Protein AF-A0A1H5QYA0-F1 (afdb_monomer_lite)

Foldseek 3Di:
DDDDDDWDDWDDPVQQKTWTWDWAQAPNDTDIDTWIWGDPDPFKIKTFDWHHDHRDIDGHQQWMWIWGHDDPDDIATQPAIHRHRVLRSVLRVVQVPDPVDDSPDPNVVSVVSRVVSVVVVVVVVVVPPD

Structure (mmCIF, N/CA/C/O backbone):
data_AF-A0A1H5QYA0-F1
#
_entry.id   AF-A0A1H5QYA0-F1
#
loop_
_atom_site.group_PDB
_atom_site.id
_atom_site.type_symbol
_atom_site.label_atom_id
_atom_site.label_alt_id
_atom_site.label_comp_id
_atom_site.label_asym_id
_atom_site.label_entity_id
_atom_site.label_seq_id
_atom_site.pdbx_PDB_ins_code
_atom_site.Cartn_x
_atom_site.Cartn_y
_atom_site.Cartn_z
_atom_site.occupancy
_atom_site.B_iso_or_equiv
_atom_site.auth_seq_id
_atom_site.auth_comp_id
_atom_site.auth_asym_id
_atom_site.auth_atom_id
_atom_site.pdbx_PDB_model_num
ATOM 1 N N . MET A 1 1 ? -1.222 5.465 30.567 1.00 30.17 1 MET A N 1
ATOM 2 C CA . MET A 1 1 ? -0.469 4.209 30.385 1.00 30.17 1 MET A CA 1
ATOM 3 C C . MET A 1 1 ? -0.779 3.729 28.976 1.00 30.17 1 MET A C 1
ATOM 5 O O . MET A 1 1 ? -1.908 3.338 28.723 1.00 30.17 1 MET A O 1
ATOM 9 N N . THR A 1 2 ? 0.144 3.922 28.035 1.00 28.78 2 THR A N 1
ATOM 10 C CA . THR A 1 2 ? -0.088 3.673 26.603 1.00 28.78 2 THR A CA 1
ATOM 11 C C . THR A 1 2 ? 0.400 2.266 26.284 1.00 28.78 2 THR A C 1
ATOM 13 O O . THR A 1 2 ? 1.603 2.050 26.178 1.00 28.78 2 THR A O 1
ATOM 16 N N . GLY A 1 3 ? -0.516 1.303 26.216 1.00 23.81 3 GLY A N 1
ATOM 17 C CA . GLY A 1 3 ? -0.218 -0.036 25.711 1.00 23.81 3 GLY A CA 1
ATOM 18 C C . GLY A 1 3 ? -0.339 -0.033 24.192 1.00 23.81 3 GLY A C 1
ATOM 19 O O . GLY A 1 3 ? -1.358 0.408 23.669 1.00 23.81 3 GLY A O 1
ATOM 20 N N . TYR A 1 4 ? 0.696 -0.476 23.489 1.00 30.17 4 TYR A N 1
ATOM 21 C CA . TYR A 1 4 ? 0.655 -0.731 22.050 1.00 30.17 4 TYR A CA 1
ATOM 22 C C . TYR A 1 4 ? 0.475 -2.231 21.824 1.00 30.17 4 TYR A C 1
ATOM 24 O O . TYR A 1 4 ? 1.136 -3.049 22.467 1.00 30.17 4 TYR A O 1
ATOM 32 N N . LEU A 1 5 ? -0.433 -2.588 20.917 1.00 27.66 5 LEU A N 1
ATOM 33 C CA . LEU A 1 5 ? -0.605 -3.958 20.457 1.00 27.66 5 LEU A CA 1
ATOM 34 C C . LEU A 1 5 ? 0.452 -4.240 19.383 1.00 27.66 5 LEU A C 1
ATOM 36 O O . LEU A 1 5 ? 0.480 -3.597 18.334 1.00 27.66 5 LEU A O 1
ATOM 40 N N . LYS A 1 6 ? 1.329 -5.204 19.658 1.00 32.25 6 LYS A N 1
ATOM 41 C CA . LYS A 1 6 ? 2.259 -5.769 18.682 1.00 32.25 6 LYS A CA 1
ATOM 42 C C . LYS A 1 6 ? 1.475 -6.622 17.673 1.00 32.25 6 LYS A C 1
ATOM 44 O O . LYS A 1 6 ? 0.599 -7.397 18.052 1.00 32.25 6 LYS A O 1
ATOM 49 N N . LEU A 1 7 ? 1.773 -6.443 16.390 1.00 37.09 7 LEU A N 1
ATOM 50 C CA . LEU A 1 7 ? 1.240 -7.229 15.276 1.00 37.09 7 LEU A CA 1
ATOM 51 C C . LEU A 1 7 ? 1.807 -8.657 15.324 1.00 37.09 7 LEU A C 1
ATOM 53 O O . LEU A 1 7 ? 2.978 -8.823 15.013 1.00 37.09 7 LEU A O 1
ATOM 57 N N . ASP A 1 8 ? 1.002 -9.667 15.675 1.00 42.56 8 ASP A N 1
ATOM 58 C CA . ASP A 1 8 ? 1.464 -11.072 15.721 1.00 42.56 8 ASP A CA 1
ATOM 59 C C . ASP A 1 8 ? 0.643 -12.052 14.846 1.00 42.56 8 ASP A C 1
ATOM 61 O O . ASP A 1 8 ? 0.931 -13.246 14.848 1.00 42.56 8 ASP A O 1
ATOM 65 N N . SER A 1 9 ? -0.363 -11.620 14.065 1.00 43.06 9 SER A N 1
ATOM 66 C CA . SER A 1 9 ? -1.074 -12.562 13.173 1.00 43.06 9 SER A CA 1
ATOM 67 C C . SER A 1 9 ? -1.676 -11.941 11.911 1.00 43.06 9 SER A C 1
ATOM 69 O O . SER A 1 9 ? -2.323 -10.896 11.948 1.00 43.06 9 SER A O 1
ATOM 71 N N . TYR A 1 10 ? -1.479 -12.638 10.793 1.00 54.28 10 TYR A N 1
ATOM 72 C CA . TYR A 1 10 ? -2.249 -12.526 9.559 1.00 54.28 10 TYR A CA 1
ATOM 73 C C . TYR A 1 10 ? -2.810 -13.923 9.251 1.00 54.28 10 TYR A C 1
ATOM 75 O O . TYR A 1 10 ? -2.119 -14.925 9.431 1.00 54.28 10 TYR A O 1
ATOM 83 N N . VAL A 1 11 ? -4.078 -14.011 8.842 1.00 50.47 11 VAL A N 1
ATOM 84 C CA . VAL A 1 11 ? -4.704 -15.283 8.443 1.00 50.47 11 VAL A CA 1
ATOM 85 C C . VAL A 1 11 ? -4.599 -15.394 6.931 1.00 50.47 11 VAL A C 1
ATOM 87 O O . VAL A 1 11 ? -5.297 -14.671 6.232 1.00 50.47 11 VAL A O 1
ATOM 90 N N . LEU A 1 12 ? -3.729 -16.273 6.434 1.00 51.72 12 LEU A N 1
ATOM 91 C CA . LEU A 1 12 ? -3.712 -16.650 5.021 1.00 51.72 12 LEU A CA 1
ATOM 92 C C . LEU A 1 12 ? -4.783 -17.714 4.791 1.00 51.72 12 LEU A C 1
ATOM 94 O O . LEU A 1 12 ? -4.708 -18.803 5.356 1.00 51.72 12 LEU A O 1
ATOM 98 N N . ASP A 1 13 ? -5.759 -17.429 3.934 1.00 55.09 13 ASP A N 1
ATOM 99 C CA . ASP A 1 13 ? -6.779 -18.407 3.531 1.00 55.09 13 ASP A CA 1
ATOM 100 C C . ASP A 1 13 ? -6.280 -19.407 2.461 1.00 55.09 13 ASP A C 1
ATOM 102 O O . ASP A 1 13 ? -7.053 -20.205 1.929 1.00 55.09 13 ASP A O 1
ATOM 106 N N . GLY A 1 14 ? -4.986 -19.356 2.118 1.00 53.41 14 GLY A N 1
ATOM 107 C CA . GLY A 1 14 ? -4.377 -20.137 1.038 1.00 53.41 14 GLY A CA 1
ATOM 108 C C . GLY A 1 14 ? -4.708 -19.629 -0.372 1.00 53.41 14 GLY A C 1
ATOM 109 O O . GLY A 1 14 ? -4.270 -20.236 -1.347 1.00 53.41 14 GLY A O 1
ATOM 110 N N . ARG A 1 15 ? -5.454 -18.521 -0.502 1.00 57.56 15 ARG A N 1
ATOM 111 C CA . ARG A 1 15 ? -5.842 -17.883 -1.775 1.00 57.56 15 ARG A CA 1
ATOM 112 C C . ARG A 1 15 ? -5.215 -16.498 -1.964 1.00 57.56 15 ARG A C 1
ATOM 114 O O . ARG A 1 15 ? -5.572 -15.789 -2.902 1.00 57.56 15 ARG A O 1
ATOM 121 N N . GLY A 1 16 ? -4.276 -16.125 -1.094 1.00 64.81 16 GLY A N 1
ATOM 122 C CA . GLY A 1 16 ? -3.569 -14.844 -1.146 1.00 64.81 16 GLY A CA 1
ATOM 123 C C . GLY A 1 16 ? -4.347 -13.678 -0.536 1.00 64.81 16 GLY A C 1
ATOM 124 O O . GLY A 1 16 ? -3.946 -12.535 -0.732 1.00 64.81 16 GLY A O 1
ATOM 125 N N . ILE A 1 17 ? -5.438 -13.939 0.196 1.00 71.62 17 ILE A N 1
ATOM 126 C CA . ILE A 1 17 ? -6.146 -12.924 0.980 1.00 71.62 17 ILE A CA 1
ATOM 127 C C . ILE A 1 17 ? -5.771 -13.106 2.447 1.00 71.62 17 ILE A C 1
ATOM 129 O O . ILE A 1 17 ? -5.822 -14.210 2.992 1.00 71.62 17 ILE A O 1
ATOM 133 N N . ALA A 1 18 ? -5.407 -12.002 3.086 1.00 83.19 18 ALA A N 1
ATOM 134 C CA . ALA A 1 18 ? -5.128 -11.953 4.509 1.00 83.19 18 ALA A CA 1
ATOM 135 C C . ALA A 1 18 ? -5.581 -10.617 5.098 1.00 83.19 18 ALA A C 1
ATOM 137 O O . ALA A 1 18 ? -6.165 -9.780 4.411 1.00 83.19 18 ALA A O 1
ATOM 138 N N . ALA A 1 19 ? -5.372 -10.426 6.396 1.00 84.31 19 ALA A N 1
ATOM 139 C CA . ALA A 1 19 ? -5.666 -9.166 7.055 1.00 84.31 19 ALA A CA 1
ATOM 140 C C . ALA A 1 19 ? -4.543 -8.776 8.005 1.00 84.31 19 ALA A C 1
ATOM 142 O O . ALA A 1 19 ? -3.908 -9.632 8.620 1.00 84.31 19 ALA A O 1
ATOM 143 N N . VAL A 1 20 ? -4.320 -7.472 8.122 1.00 83.62 20 VAL A N 1
ATOM 144 C CA . VAL A 1 20 ? -3.352 -6.878 9.035 1.00 83.62 20 VAL A CA 1
ATOM 145 C C . VAL A 1 20 ? -4.074 -5.955 10.000 1.00 83.62 20 VAL A C 1
ATOM 147 O O . VAL A 1 20 ? -5.013 -5.258 9.617 1.00 83.62 20 VAL A O 1
ATOM 150 N N . ASN A 1 21 ? -3.661 -5.943 11.263 1.00 85.44 21 ASN A N 1
ATOM 151 C CA . ASN A 1 21 ? -4.227 -4.993 12.207 1.00 85.44 21 ASN A CA 1
ATOM 152 C C . ASN A 1 21 ? -3.760 -3.571 11.851 1.00 85.44 21 ASN A C 1
ATOM 154 O O . ASN A 1 21 ? -2.576 -3.338 11.613 1.00 85.44 21 ASN A O 1
ATOM 158 N N . CYS A 1 22 ? -4.678 -2.613 11.805 1.00 82.69 22 CYS A N 1
ATOM 159 C CA . CYS A 1 22 ? -4.346 -1.204 11.691 1.00 82.69 22 CYS A CA 1
ATOM 160 C C . CYS A 1 22 ? -5.106 -0.387 12.731 1.00 82.69 22 CYS A C 1
ATOM 162 O O . CYS A 1 22 ? -6.277 -0.644 13.020 1.00 82.69 22 CYS A O 1
ATOM 164 N N . GLU A 1 23 ? -4.435 0.630 13.259 1.00 88.19 23 GLU A N 1
ATOM 165 C CA . GLU A 1 23 ? -5.064 1.618 14.122 1.00 88.19 23 GLU A CA 1
ATOM 166 C C . GLU A 1 23 ? -5.607 2.772 13.286 1.00 88.19 23 GLU A C 1
ATOM 168 O O . GLU A 1 23 ? -4.924 3.307 12.411 1.00 88.19 23 GLU A O 1
ATOM 173 N N . ILE A 1 24 ? -6.835 3.178 13.586 1.00 87.12 24 ILE A N 1
ATOM 174 C CA . ILE A 1 24 ? -7.482 4.321 12.961 1.00 87.12 24 ILE A CA 1
ATOM 175 C C . ILE A 1 24 ? -8.156 5.184 14.022 1.00 87.12 24 ILE A C 1
ATOM 177 O O . ILE A 1 24 ? -8.766 4.674 14.960 1.00 87.12 24 ILE A O 1
ATOM 181 N N . THR A 1 25 ? -8.027 6.502 13.897 1.00 91.38 25 THR A N 1
ATOM 182 C CA . THR A 1 25 ? -8.690 7.444 14.804 1.00 91.38 25 THR A CA 1
ATOM 183 C C . THR A 1 25 ? -10.063 7.803 14.246 1.00 91.38 25 THR A C 1
ATOM 185 O O . THR A 1 25 ? -10.148 8.434 13.196 1.00 91.38 25 THR A O 1
ATOM 188 N N . VAL A 1 26 ? -11.124 7.434 14.963 1.00 89.44 26 VAL A N 1
ATOM 189 C CA . VAL A 1 26 ? -12.528 7.740 14.652 1.00 89.44 26 VAL A CA 1
ATOM 190 C C . VAL A 1 26 ? -13.060 8.641 15.761 1.00 89.44 26 VAL A C 1
ATOM 192 O O . VAL A 1 26 ? -13.073 8.242 16.923 1.00 89.44 26 VAL A O 1
ATOM 195 N N . ASN A 1 27 ? -13.441 9.879 15.433 1.00 89.75 27 ASN A N 1
ATOM 196 C CA . ASN A 1 27 ? -13.935 10.867 16.406 1.00 89.75 27 ASN A CA 1
ATOM 197 C C . ASN A 1 27 ? -13.062 11.003 17.670 1.00 89.75 27 ASN A C 1
ATOM 199 O O . ASN A 1 27 ? -13.551 10.994 18.797 1.00 89.75 27 ASN A O 1
ATOM 203 N N . GLY A 1 28 ? -11.739 11.072 17.493 1.00 88.50 28 GLY A N 1
ATOM 204 C CA . GLY A 1 28 ? -10.780 11.172 18.602 1.00 88.50 28 GLY A CA 1
ATOM 205 C C . GLY A 1 28 ? -10.524 9.865 19.364 1.00 88.50 28 GLY A C 1
ATOM 206 O O . GLY A 1 28 ? -9.629 9.823 20.205 1.00 88.50 28 GLY A O 1
ATOM 207 N N . THR A 1 29 ? -11.234 8.784 19.040 1.00 90.62 29 THR A N 1
ATOM 208 C CA . THR A 1 29 ? -11.013 7.452 19.613 1.00 90.62 29 THR A CA 1
ATOM 209 C C . THR A 1 29 ? -10.127 6.624 18.691 1.00 90.62 29 THR A C 1
ATOM 211 O O . THR A 1 29 ? -10.418 6.485 17.506 1.00 90.62 29 THR A O 1
ATOM 214 N N . ARG A 1 30 ? -9.045 6.042 19.218 1.00 91.88 30 ARG A N 1
ATOM 215 C CA . ARG A 1 30 ? -8.221 5.085 18.464 1.00 91.88 30 ARG A CA 1
ATOM 216 C C . ARG A 1 30 ? -8.893 3.717 18.493 1.00 91.88 30 ARG A C 1
ATOM 218 O O . ARG A 1 30 ? -9.107 3.159 19.565 1.00 91.88 30 ARG A O 1
ATOM 225 N N . VAL A 1 31 ? -9.210 3.189 17.319 1.00 87.81 31 VAL A N 1
ATOM 226 C CA . VAL A 1 31 ? -9.831 1.877 17.124 1.00 87.81 31 VAL A CA 1
ATOM 227 C C . VAL A 1 31 ? -8.856 0.984 16.366 1.00 87.81 31 VAL A C 1
ATOM 229 O O . VAL A 1 31 ? -8.212 1.419 15.412 1.00 87.81 31 VAL A O 1
ATOM 232 N N . SER A 1 32 ? -8.749 -0.269 16.798 1.00 88.56 32 SER A N 1
ATOM 233 C CA . SER A 1 32 ? -7.991 -1.315 16.114 1.00 88.56 32 SER A CA 1
ATOM 234 C C . SER A 1 32 ? -8.939 -2.105 15.218 1.00 88.56 32 SER A C 1
ATOM 236 O O . SER A 1 32 ? -9.979 -2.573 15.681 1.00 88.56 32 SER A O 1
ATOM 238 N N . ILE A 1 33 ? -8.596 -2.233 13.937 1.00 86.12 33 ILE A N 1
ATOM 239 C CA . ILE A 1 33 ? -9.381 -3.001 12.970 1.00 86.12 33 ILE A CA 1
ATOM 240 C C . ILE A 1 33 ? -8.503 -3.895 12.106 1.00 86.12 33 I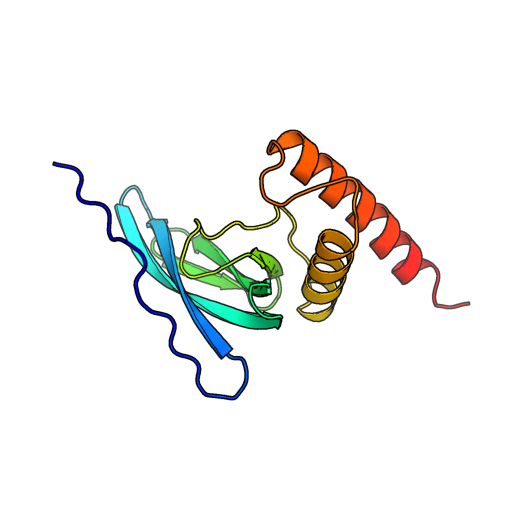LE A C 1
ATOM 242 O O . ILE A 1 33 ? -7.324 -3.622 11.894 1.00 86.12 33 ILE A O 1
ATOM 246 N N . LEU A 1 34 ? -9.112 -4.933 11.542 1.00 86.69 34 LEU A N 1
ATOM 247 C CA . LEU A 1 34 ? -8.482 -5.764 10.528 1.00 86.69 34 LEU A CA 1
ATOM 248 C C . LEU A 1 34 ? -8.652 -5.119 9.150 1.00 86.69 34 LEU A C 1
ATOM 250 O O . LEU A 1 34 ? -9.765 -4.968 8.648 1.00 86.69 34 LEU A O 1
ATOM 254 N N . ARG A 1 35 ? -7.530 -4.743 8.541 1.00 88.50 35 ARG A N 1
ATOM 255 C CA . ARG A 1 35 ? -7.444 -4.258 7.167 1.00 88.50 35 ARG A CA 1
ATOM 256 C C . ARG A 1 35 ? -7.143 -5.441 6.246 1.00 88.50 35 ARG A C 1
ATOM 258 O O . ARG A 1 35 ? -6.062 -6.018 6.379 1.00 88.50 35 ARG A O 1
ATOM 265 N N . PRO A 1 36 ? -8.059 -5.820 5.338 1.00 89.12 36 PRO A N 1
ATOM 266 C CA . PRO A 1 36 ? -7.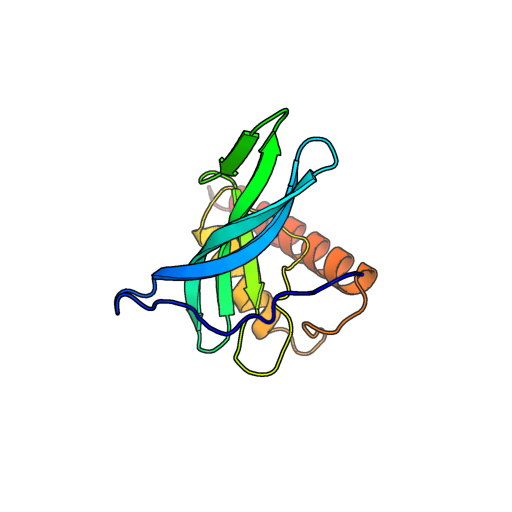797 -6.900 4.397 1.00 89.12 36 PRO A CA 1
ATOM 267 C C . PRO A 1 36 ? -6.703 -6.486 3.412 1.00 89.12 36 PRO A C 1
ATOM 269 O O . PRO A 1 36 ? -6.597 -5.315 3.063 1.00 89.12 36 PRO A O 1
ATOM 272 N N . PHE A 1 37 ? -5.917 -7.438 2.933 1.00 91.69 37 PHE A N 1
ATOM 273 C CA . PHE A 1 37 ? -4.940 -7.227 1.876 1.00 91.69 37 PHE A CA 1
ATOM 274 C C . PHE A 1 37 ? -4.853 -8.451 0.966 1.00 91.69 37 PHE A C 1
ATOM 276 O O . PHE A 1 37 ? -5.233 -9.561 1.344 1.00 91.69 37 PHE A O 1
ATOM 283 N N . VAL A 1 38 ? -4.343 -8.222 -0.240 1.00 91.69 38 VAL A N 1
ATOM 284 C CA . VAL A 1 38 ? -4.027 -9.253 -1.223 1.00 91.69 38 VAL A CA 1
ATOM 285 C C . VAL A 1 38 ? -2.516 -9.338 -1.353 1.00 91.69 38 VAL A C 1
ATOM 287 O O . VAL A 1 38 ? -1.868 -8.361 -1.733 1.00 91.69 38 VAL A O 1
ATOM 290 N N . GLU A 1 39 ? -1.964 -10.496 -1.022 1.00 91.88 39 GLU A N 1
ATOM 291 C CA . GLU A 1 39 ? -0.548 -10.803 -1.185 1.00 91.88 39 GLU A CA 1
ATOM 292 C C . GLU A 1 39 ? -0.184 -10.887 -2.674 1.00 91.88 39 GLU A C 1
ATOM 294 O O . GLU A 1 39 ? -0.868 -11.527 -3.472 1.00 91.88 39 GLU A O 1
ATOM 299 N N . ILE A 1 40 ? 0.910 -10.226 -3.052 1.00 92.81 40 ILE A N 1
ATOM 300 C CA . ILE A 1 40 ? 1.458 -10.222 -4.418 1.00 92.81 40 ILE A CA 1
ATOM 301 C C . ILE A 1 40 ? 2.951 -10.576 -4.464 1.00 92.81 40 ILE A C 1
ATOM 303 O O . ILE A 1 40 ? 3.571 -10.488 -5.527 1.00 92.81 40 ILE A O 1
ATOM 307 N N . GLY A 1 41 ? 3.518 -10.968 -3.324 1.00 89.69 41 GLY A N 1
ATOM 308 C CA . GLY A 1 41 ? 4.886 -11.436 -3.139 1.00 89.69 41 GLY A CA 1
ATOM 309 C C . GLY A 1 41 ? 5.190 -11.641 -1.648 1.00 89.69 41 GLY A C 1
ATOM 310 O O . GLY A 1 41 ? 4.403 -11.194 -0.819 1.00 89.69 41 GLY A O 1
ATOM 311 N N . PRO A 1 42 ? 6.348 -12.228 -1.288 1.00 86.38 42 PRO A N 1
ATOM 312 C CA . PRO A 1 42 ? 6.633 -12.689 0.081 1.00 86.38 42 PRO A CA 1
ATOM 313 C C . PRO A 1 42 ? 6.476 -11.635 1.188 1.00 86.38 42 PRO A C 1
ATOM 315 O O . PRO A 1 42 ? 6.217 -11.974 2.337 1.00 86.38 42 PRO A O 1
ATOM 318 N N . TYR A 1 43 ? 6.652 -10.361 0.837 1.00 89.25 43 TYR A N 1
ATOM 319 C CA . TYR A 1 43 ? 6.550 -9.215 1.743 1.00 89.25 43 TYR A CA 1
ATOM 320 C C . TYR A 1 43 ? 5.784 -8.053 1.109 1.00 89.25 43 TYR A C 1
ATOM 322 O O . TYR A 1 43 ? 5.904 -6.911 1.545 1.00 89.25 43 TYR A O 1
ATOM 330 N N . LEU A 1 44 ? 5.047 -8.313 0.029 1.00 93.06 44 LEU A N 1
ATOM 331 C CA . LEU A 1 44 ? 4.442 -7.281 -0.801 1.00 93.06 44 LEU A CA 1
ATOM 332 C C . LEU A 1 44 ? 2.961 -7.573 -0.984 1.00 93.06 44 LEU A C 1
ATOM 334 O O . LEU A 1 44 ? 2.579 -8.671 -1.382 1.00 93.06 44 LEU A O 1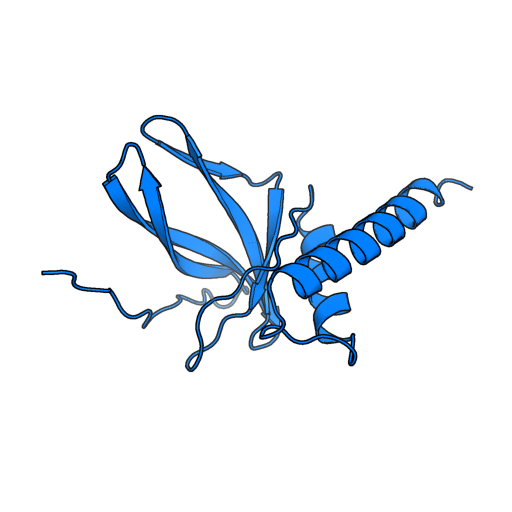
ATOM 338 N N . ALA A 1 45 ? 2.123 -6.586 -0.706 1.00 94.38 45 ALA A N 1
ATOM 339 C CA . ALA A 1 45 ? 0.680 -6.713 -0.804 1.00 94.38 45 ALA A CA 1
ATOM 340 C C . ALA A 1 45 ? 0.040 -5.424 -1.323 1.00 94.38 45 ALA A C 1
ATOM 342 O O . ALA A 1 45 ? 0.665 -4.364 -1.397 1.00 94.38 45 ALA A O 1
ATOM 343 N N . VAL A 1 46 ? -1.240 -5.518 -1.666 1.00 95.94 46 VAL A N 1
ATOM 344 C CA . VAL A 1 46 ? -2.106 -4.368 -1.929 1.00 95.94 46 VAL A CA 1
ATOM 345 C C . VAL A 1 46 ? -3.333 -4.435 -1.036 1.00 95.94 46 VAL A C 1
ATOM 347 O O . VAL A 1 46 ? -3.864 -5.509 -0.767 1.00 95.94 46 VAL A O 1
ATOM 350 N N . THR A 1 47 ? -3.800 -3.283 -0.579 1.00 95.12 47 THR A N 1
ATOM 351 C CA . THR A 1 47 ? -4.956 -3.178 0.318 1.00 95.12 47 THR A CA 1
ATOM 352 C C . THR A 1 47 ? -5.946 -2.148 -0.211 1.00 95.12 47 THR A C 1
ATOM 354 O O . THR A 1 47 ? -5.511 -1.133 -0.764 1.00 95.12 47 THR A O 1
ATOM 357 N N . PRO A 1 48 ? -7.261 -2.330 -0.000 1.00 94.69 48 PRO A N 1
ATOM 358 C CA . PRO A 1 48 ? -8.203 -1.234 -0.134 1.00 94.69 48 PRO A CA 1
ATOM 359 C C . PRO A 1 48 ? -7.867 -0.108 0.850 1.00 94.69 48 PRO A C 1
ATOM 361 O O . PRO A 1 48 ? -7.281 -0.327 1.919 1.00 94.69 48 PRO A O 1
ATOM 364 N N . GLN A 1 49 ? -8.259 1.110 0.495 1.00 92.69 49 GLN A N 1
ATOM 365 C CA . GLN A 1 49 ? -8.107 2.281 1.337 1.00 92.69 49 GLN A CA 1
ATOM 366 C C . GLN A 1 49 ? -9.096 2.185 2.500 1.00 92.69 49 GLN A C 1
ATOM 368 O O . GLN A 1 49 ? -10.287 1.935 2.313 1.00 92.69 49 GLN A O 1
ATOM 373 N N . VAL A 1 50 ? -8.597 2.412 3.711 1.00 90.44 50 VAL A N 1
ATOM 374 C CA . VAL A 1 50 ? -9.402 2.426 4.932 1.00 90.44 50 VAL A CA 1
ATOM 375 C C . VAL A 1 50 ? -9.311 3.811 5.552 1.00 90.44 50 VAL A C 1
ATOM 377 O O . VAL A 1 50 ? -8.211 4.273 5.861 1.00 90.44 50 VAL A O 1
ATOM 380 N N . THR A 1 51 ? -10.452 4.467 5.739 1.00 89.88 51 THR A N 1
ATOM 381 C CA . THR A 1 51 ? -10.539 5.820 6.305 1.00 89.88 51 THR A CA 1
ATOM 382 C C . THR A 1 51 ? -11.588 5.892 7.405 1.00 89.88 51 THR A C 1
ATOM 384 O O . THR A 1 51 ? -12.557 5.134 7.400 1.00 89.88 51 THR A O 1
ATOM 387 N N . ALA A 1 52 ? -11.413 6.827 8.338 1.00 89.81 52 ALA A N 1
ATOM 388 C CA . ALA A 1 52 ? -12.486 7.231 9.234 1.00 89.81 52 ALA A CA 1
ATOM 389 C C . ALA A 1 52 ? -13.464 8.108 8.445 1.00 89.81 52 ALA A C 1
ATOM 391 O O . ALA A 1 52 ? -13.047 8.902 7.600 1.00 89.81 52 ALA A O 1
ATOM 392 N N . ASP A 1 53 ? -14.752 7.936 8.696 1.00 84.62 53 ASP A N 1
ATOM 393 C CA . ASP A 1 53 ? -15.827 8.631 7.998 1.00 84.62 53 ASP A CA 1
ATOM 394 C C . ASP A 1 53 ? -16.923 8.980 9.004 1.00 84.62 53 ASP A C 1
ATOM 396 O O . ASP A 1 53 ? -17.774 8.154 9.337 1.00 84.62 53 ASP A O 1
ATOM 400 N N . GLY A 1 54 ? -16.831 10.188 9.565 1.00 83.62 54 GLY A N 1
ATOM 401 C CA . GLY A 1 54 ? -17.638 10.589 10.714 1.00 83.62 54 GLY A CA 1
ATOM 402 C C . GLY A 1 54 ? -17.451 9.617 11.881 1.00 83.62 54 GLY A C 1
ATOM 403 O O . GLY A 1 54 ? -16.336 9.412 12.358 1.00 83.62 54 GLY A O 1
ATOM 404 N N . GLU A 1 55 ? -18.547 8.994 12.312 1.00 86.44 55 GLU A N 1
ATOM 405 C CA . GLU A 1 55 ? -18.555 8.013 13.407 1.00 86.44 55 GLU A CA 1
ATOM 406 C C . GLU A 1 55 ? -18.169 6.590 12.974 1.00 86.44 55 GLU A C 1
ATOM 408 O O . GLU A 1 55 ? -18.129 5.680 13.801 1.00 86.44 55 GLU A O 1
ATOM 413 N N . GLY A 1 56 ? -17.900 6.379 11.683 1.00 87.44 56 GLY A N 1
ATOM 414 C CA . GLY A 1 56 ? -17.670 5.064 11.103 1.00 87.44 56 GLY A CA 1
ATOM 415 C C . GLY A 1 56 ? -16.278 4.865 10.517 1.00 87.44 56 GLY A C 1
ATOM 416 O O . GLY A 1 56 ? -15.432 5.761 10.455 1.00 87.44 56 GLY A O 1
ATOM 417 N N . ILE A 1 57 ? -16.065 3.642 10.039 1.00 87.56 57 ILE A N 1
ATOM 418 C CA . ILE A 1 57 ? -14.904 3.251 9.246 1.00 87.56 57 ILE A CA 1
ATOM 419 C C . ILE A 1 57 ? -15.401 2.880 7.857 1.00 87.56 57 ILE A C 1
ATOM 421 O O . ILE A 1 57 ? -16.313 2.068 7.707 1.00 87.56 57 ILE A O 1
ATOM 425 N N . ARG A 1 58 ? -14.774 3.457 6.835 1.00 88.88 58 ARG A N 1
ATOM 426 C CA . ARG A 1 58 ? -15.062 3.183 5.432 1.00 88.88 58 ARG A CA 1
ATOM 427 C C . ARG A 1 58 ? -13.910 2.397 4.821 1.00 88.88 58 ARG A C 1
ATOM 429 O O . ARG A 1 58 ? -12.764 2.842 4.862 1.00 88.88 58 ARG A O 1
ATOM 436 N N . ILE A 1 59 ? -14.230 1.251 4.224 1.00 89.00 59 ILE A N 1
ATOM 437 C CA . ILE A 1 59 ? -13.309 0.470 3.392 1.00 89.00 59 ILE A CA 1
ATOM 438 C C . ILE A 1 59 ? -13.701 0.700 1.936 1.00 89.00 59 ILE A C 1
ATOM 440 O O . ILE A 1 59 ? -14.816 0.386 1.524 1.00 89.00 59 ILE A O 1
ATOM 444 N N . ARG A 1 60 ? -12.790 1.282 1.166 1.00 89.81 60 ARG A N 1
ATOM 445 C CA . ARG A 1 60 ? -12.999 1.672 -0.225 1.00 89.81 60 ARG A CA 1
ATOM 446 C C . ARG A 1 60 ? -12.377 0.649 -1.161 1.00 89.81 60 ARG A C 1
ATOM 448 O O . ARG A 1 60 ? -11.159 0.549 -1.246 1.00 89.81 60 ARG A O 1
ATOM 455 N N . LEU A 1 61 ? -13.216 -0.101 -1.872 1.00 86.06 61 LEU A N 1
ATOM 456 C CA . LEU A 1 61 ? -12.774 -1.067 -2.889 1.00 86.06 61 LEU A CA 1
ATOM 457 C C . LEU A 1 61 ? -12.494 -0.411 -4.252 1.00 86.06 61 LEU A C 1
ATOM 459 O O . LEU A 1 61 ? -12.017 -1.074 -5.168 1.00 86.06 61 LEU A O 1
ATOM 463 N N . ASP A 1 62 ? -12.771 0.886 -4.374 1.00 87.62 62 ASP A N 1
ATOM 464 C CA . ASP A 1 62 ? -12.453 1.753 -5.512 1.00 87.62 62 ASP A CA 1
ATOM 465 C C . ASP A 1 62 ? -11.142 2.537 -5.308 1.00 87.62 62 ASP A C 1
ATOM 467 O O . ASP A 1 62 ? -10.830 3.443 -6.076 1.00 87.62 62 ASP A O 1
ATOM 471 N N . ALA A 1 63 ? -10.394 2.236 -4.244 1.00 93.25 63 ALA A N 1
ATOM 472 C CA . ALA A 1 63 ? -9.166 2.925 -3.880 1.00 93.25 63 ALA A CA 1
ATOM 473 C C . ALA A 1 63 ? -8.186 1.924 -3.262 1.00 93.25 63 ALA A C 1
ATOM 475 O O . ALA A 1 63 ? -8.467 1.360 -2.212 1.00 93.25 63 ALA A O 1
ATOM 476 N N . TRP A 1 64 ? -7.037 1.701 -3.894 1.00 96.12 64 TRP A N 1
ATOM 477 C CA . TRP A 1 64 ? -6.072 0.669 -3.515 1.00 96.12 64 TRP A CA 1
ATOM 478 C C . TRP A 1 64 ? -4.679 1.247 -3.309 1.00 96.12 64 TRP A C 1
ATOM 480 O O . TRP A 1 64 ? -4.227 2.076 -4.101 1.00 96.12 64 TRP A O 1
ATOM 490 N N . ALA A 1 65 ? -3.989 0.777 -2.273 1.00 96.69 65 ALA A N 1
ATOM 491 C CA . ALA A 1 65 ? -2.647 1.215 -1.910 1.00 96.69 65 ALA A CA 1
ATOM 492 C C . ALA A 1 65 ? -1.662 0.031 -1.859 1.00 96.69 65 ALA A C 1
ATOM 494 O O . ALA A 1 65 ? -2.011 -1.028 -1.319 1.00 96.69 65 ALA A O 1
ATOM 495 N N . PRO A 1 66 ? -0.431 0.201 -2.371 1.00 97.19 66 PRO A N 1
ATOM 496 C CA . PRO A 1 66 ? 0.674 -0.721 -2.129 1.00 97.19 66 PRO A CA 1
ATOM 497 C C . PRO A 1 66 ? 1.084 -0.746 -0.657 1.00 97.19 66 PRO A C 1
ATOM 499 O O . PRO A 1 66 ? 1.140 0.297 0.002 1.00 97.19 66 PRO A O 1
ATOM 502 N N . MET A 1 67 ? 1.445 -1.925 -0.161 1.00 94.38 67 MET A N 1
ATOM 503 C CA . MET A 1 67 ? 1.997 -2.092 1.177 1.00 94.38 67 MET A CA 1
ATOM 504 C C . MET A 1 67 ? 3.111 -3.136 1.223 1.00 94.38 67 MET A C 1
ATOM 506 O O . MET A 1 67 ? 3.074 -4.141 0.513 1.00 94.38 67 MET A O 1
ATOM 510 N N . LYS A 1 68 ? 4.063 -2.914 2.126 1.00 92.12 68 LYS A N 1
ATOM 511 C CA . LYS A 1 68 ? 5.055 -3.893 2.562 1.00 92.12 68 LYS A CA 1
ATOM 512 C C . LYS A 1 68 ? 4.698 -4.389 3.953 1.00 92.12 68 LYS A C 1
ATOM 514 O O . LYS A 1 68 ? 4.334 -3.597 4.824 1.00 92.12 68 LYS A O 1
ATOM 519 N N . TYR A 1 69 ? 4.788 -5.697 4.145 1.00 86.94 69 TYR A N 1
ATOM 520 C CA . TYR A 1 69 ? 4.507 -6.380 5.407 1.00 86.94 69 TYR A CA 1
ATOM 521 C C . TYR A 1 69 ? 5.528 -7.499 5.634 1.00 86.94 69 TYR A C 1
ATOM 523 O O . TYR A 1 69 ? 6.259 -7.865 4.720 1.00 86.94 69 TYR A O 1
ATOM 531 N N . GLY A 1 70 ? 5.607 -8.034 6.851 1.00 79.50 70 GLY A N 1
ATOM 532 C CA . GLY A 1 70 ? 6.523 -9.123 7.192 1.00 79.50 70 GLY A CA 1
ATOM 533 C C . GLY A 1 70 ? 6.669 -9.291 8.702 1.00 79.50 70 GLY A C 1
ATOM 534 O O . GLY A 1 70 ? 6.173 -8.467 9.466 1.00 79.50 70 GLY A O 1
ATOM 535 N N . HIS A 1 71 ? 7.341 -10.364 9.128 1.00 59.47 71 HIS A N 1
ATOM 536 C CA . HIS A 1 71 ? 7.451 -10.734 10.546 1.00 59.47 71 HIS A CA 1
ATOM 537 C C . HIS A 1 71 ? 8.308 -9.776 11.388 1.00 59.47 71 HIS A C 1
ATOM 539 O O . HIS A 1 71 ? 8.024 -9.598 12.571 1.00 59.47 71 HIS A O 1
ATOM 545 N N . ASP A 1 72 ? 9.311 -9.138 10.778 1.00 66.19 72 ASP A N 1
ATOM 546 C CA . ASP A 1 72 ? 10.370 -8.429 11.512 1.00 66.19 72 ASP A CA 1
ATOM 547 C C . ASP A 1 72 ? 10.337 -6.898 11.349 1.00 66.19 72 ASP A C 1
ATOM 549 O O . ASP A 1 72 ? 11.240 -6.204 11.817 1.00 66.19 72 ASP A O 1
ATOM 553 N N . GLY A 1 73 ? 9.316 -6.338 10.689 1.00 70.31 73 GLY A N 1
ATOM 554 C CA . GLY A 1 73 ? 9.259 -4.907 10.373 1.00 70.31 73 GLY A CA 1
ATOM 555 C C . GLY A 1 73 ? 7.862 -4.293 10.482 1.00 70.31 73 GLY A C 1
ATOM 556 O O . GLY A 1 73 ? 6.861 -5.012 10.466 1.00 70.31 73 GLY A O 1
ATOM 557 N N . PRO A 1 74 ? 7.767 -2.953 10.596 1.00 82.06 74 PRO A N 1
ATOM 558 C CA . PRO A 1 74 ? 6.482 -2.272 10.559 1.00 82.06 74 PRO A CA 1
ATOM 559 C C . PRO A 1 74 ? 5.818 -2.466 9.195 1.00 82.06 74 PRO A C 1
ATOM 561 O O . PRO A 1 74 ? 6.482 -2.576 8.164 1.00 82.06 74 PRO A O 1
ATOM 564 N N . VAL A 1 75 ? 4.489 -2.445 9.187 1.00 87.81 75 VAL A N 1
ATOM 565 C CA . VAL A 1 75 ? 3.720 -2.365 7.946 1.00 87.81 75 VAL A CA 1
ATOM 566 C C . VAL A 1 75 ? 3.903 -0.967 7.369 1.00 87.81 75 VAL A C 1
ATOM 568 O O . VAL A 1 75 ? 3.622 0.024 8.046 1.00 87.81 75 VAL A O 1
ATOM 571 N N . ILE A 1 76 ? 4.365 -0.886 6.125 1.00 91.50 76 ILE A N 1
ATOM 572 C CA . ILE A 1 76 ? 4.615 0.383 5.437 1.00 91.50 76 ILE A CA 1
ATOM 573 C C . ILE A 1 76 ? 3.684 0.464 4.236 1.00 91.50 76 ILE A C 1
ATOM 575 O O . ILE A 1 76 ? 3.581 -0.480 3.459 1.00 91.50 76 ILE A O 1
ATOM 579 N N . PHE A 1 77 ? 3.022 1.604 4.070 1.00 93.06 77 PHE A N 1
ATOM 580 C CA . PHE A 1 77 ? 2.199 1.899 2.902 1.00 93.06 77 PHE A CA 1
ATOM 581 C C . PHE A 1 77 ? 2.941 2.901 2.027 1.00 93.06 77 PHE A C 1
ATOM 583 O O . PHE A 1 77 ? 3.478 3.883 2.548 1.00 93.06 77 PHE A O 1
ATOM 590 N N . LEU A 1 78 ? 2.942 2.693 0.709 1.00 96.00 78 LEU A N 1
ATOM 591 C CA . LEU A 1 78 ? 3.330 3.783 -0.183 1.00 96.00 78 LEU A CA 1
ATOM 592 C C . LEU A 1 78 ? 2.276 4.891 -0.078 1.00 96.00 78 LEU A C 1
ATOM 594 O O . LEU A 1 78 ? 1.083 4.581 0.005 1.00 96.00 78 LEU A O 1
ATOM 598 N N . PRO A 1 79 ? 2.667 6.177 -0.104 1.00 96.12 79 PRO A N 1
ATOM 599 C CA . PRO A 1 79 ? 1.721 7.284 -0.102 1.00 96.12 79 PRO A CA 1
ATOM 600 C C . PRO A 1 79 ? 1.110 7.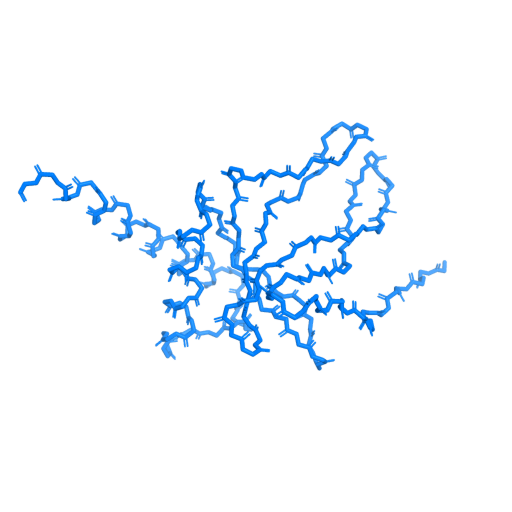482 -1.500 1.00 96.12 79 PRO A C 1
ATOM 602 O O . PRO A 1 79 ? 1.187 8.546 -2.108 1.00 96.12 79 PRO A O 1
ATOM 605 N N . LEU A 1 80 ? 0.515 6.410 -2.014 1.00 96.31 80 LEU A N 1
ATOM 606 C CA . LEU A 1 80 ? -0.083 6.296 -3.330 1.00 96.31 80 LEU A CA 1
ATOM 607 C C . LEU A 1 80 ? -1.406 5.549 -3.200 1.00 96.31 80 LEU A C 1
ATOM 609 O O . LEU A 1 80 ? -1.482 4.488 -2.579 1.00 96.31 80 LEU A O 1
ATOM 613 N N . VAL A 1 81 ? -2.437 6.096 -3.835 1.00 96.50 81 VAL A N 1
ATOM 614 C CA . VAL A 1 81 ? -3.743 5.457 -3.967 1.00 96.50 81 VAL A CA 1
ATOM 615 C C . VAL A 1 81 ? -4.091 5.409 -5.445 1.00 96.50 81 VAL A C 1
ATOM 617 O O . VAL A 1 81 ? -3.991 6.409 -6.149 1.00 96.50 81 VAL A O 1
ATOM 620 N N . THR A 1 82 ? -4.506 4.238 -5.903 1.00 95.56 82 THR A N 1
ATOM 621 C CA . THR A 1 82 ? -4.926 3.978 -7.283 1.00 95.56 82 THR A CA 1
ATOM 622 C C . THR A 1 82 ? -6.401 3.592 -7.301 1.00 95.56 82 THR A C 1
ATOM 624 O O . THR A 1 82 ? -6.914 3.068 -6.315 1.00 95.56 82 THR A O 1
ATOM 627 N N . SER A 1 83 ? -7.109 3.850 -8.400 1.00 94.00 83 SER A N 1
ATOM 628 C CA . SER A 1 83 ? -8.543 3.536 -8.513 1.00 94.00 83 SER A CA 1
ATOM 629 C C . SER A 1 83 ? -8.836 2.048 -8.734 1.00 94.00 83 SER A C 1
ATOM 631 O O . SER A 1 83 ? -9.982 1.615 -8.637 1.00 94.00 83 SER A O 1
ATOM 633 N N . THR A 1 84 ? -7.813 1.249 -9.042 1.00 93.19 84 THR A N 1
ATOM 634 C CA . THR A 1 84 ? -7.948 -0.176 -9.346 1.00 93.19 84 THR A CA 1
ATOM 635 C C . THR A 1 84 ? -6.911 -0.985 -8.582 1.00 93.19 84 THR A C 1
ATOM 637 O O . THR A 1 84 ? -5.779 -0.549 -8.380 1.00 93.19 84 THR A O 1
ATOM 640 N N . GLN A 1 85 ? -7.267 -2.215 -8.209 1.00 94.31 85 GLN A N 1
ATOM 641 C CA . GLN A 1 85 ? -6.310 -3.146 -7.612 1.00 94.31 85 GLN A CA 1
ATOM 642 C C . GLN A 1 85 ? -5.104 -3.374 -8.541 1.00 94.31 85 GLN A C 1
ATOM 644 O O . GLN A 1 85 ? -3.969 -3.393 -8.075 1.00 94.31 85 GLN A O 1
ATOM 649 N N . GLY A 1 86 ? -5.335 -3.491 -9.855 1.00 94.25 86 GLY A N 1
ATOM 650 C CA . GLY A 1 86 ? -4.278 -3.683 -10.853 1.00 94.25 86 GLY A CA 1
ATOM 651 C C . GLY A 1 86 ? -3.247 -2.551 -10.875 1.00 94.25 86 GLY A C 1
ATOM 652 O O . GLY A 1 86 ? -2.049 -2.831 -10.889 1.00 94.25 86 GLY A O 1
ATOM 653 N N . GLY A 1 87 ? -3.691 -1.293 -10.780 1.00 95.69 87 GLY A N 1
ATOM 654 C CA . GLY A 1 87 ? -2.799 -0.135 -10.690 1.00 95.69 87 GLY A CA 1
ATOM 655 C C . GLY A 1 87 ? -1.921 -0.175 -9.437 1.00 95.69 87 GLY A C 1
ATOM 656 O O . GLY A 1 87 ? -0.711 0.034 -9.524 1.00 95.69 87 GLY A O 1
ATOM 657 N N . ALA A 1 88 ? -2.489 -0.529 -8.279 1.00 97.69 88 ALA A N 1
ATOM 658 C CA . ALA A 1 88 ? -1.713 -0.698 -7.049 1.00 97.69 88 ALA A CA 1
ATOM 659 C C . ALA A 1 88 ? -0.680 -1.828 -7.174 1.00 97.69 88 ALA A C 1
ATOM 661 O O . ALA A 1 88 ? 0.449 -1.675 -6.713 1.00 97.69 88 ALA A O 1
ATOM 662 N N . VAL A 1 89 ? -1.031 -2.946 -7.820 1.00 96.75 89 VAL A N 1
ATOM 663 C CA . VAL A 1 89 ? -0.089 -4.054 -8.058 1.00 96.75 89 VAL A CA 1
ATOM 664 C C . VAL A 1 89 ? 1.049 -3.616 -8.981 1.00 96.75 89 VAL A C 1
ATOM 666 O O . VAL A 1 89 ? 2.209 -3.928 -8.705 1.00 96.75 89 VAL A O 1
ATOM 669 N N . ALA A 1 90 ? 0.741 -2.878 -10.049 1.00 97.00 90 ALA A N 1
ATOM 670 C CA . ALA A 1 90 ? 1.745 -2.338 -10.961 1.00 97.00 90 ALA A CA 1
ATOM 671 C C . ALA A 1 90 ? 2.707 -1.385 -10.233 1.00 97.00 90 ALA A C 1
ATOM 673 O O . ALA A 1 90 ? 3.922 -1.530 -10.370 1.00 97.00 90 ALA A O 1
ATOM 674 N N . ALA A 1 91 ? 2.183 -0.484 -9.396 1.00 98.00 91 ALA A N 1
ATOM 675 C CA . ALA A 1 91 ? 2.992 0.419 -8.581 1.00 98.00 91 ALA A CA 1
ATOM 676 C C . ALA A 1 91 ? 3.886 -0.333 -7.594 1.00 98.00 91 ALA A C 1
ATOM 678 O O . ALA A 1 91 ? 5.082 -0.072 -7.518 1.00 98.00 91 ALA A O 1
ATOM 679 N N . ALA A 1 92 ? 3.319 -1.297 -6.865 1.00 97.25 92 ALA A N 1
ATOM 680 C CA . ALA A 1 92 ? 4.040 -2.092 -5.879 1.00 97.25 92 ALA A CA 1
ATOM 681 C C . ALA A 1 92 ? 5.237 -2.826 -6.503 1.00 97.25 92 ALA A C 1
ATOM 683 O O . ALA A 1 92 ? 6.339 -2.805 -5.960 1.00 97.25 92 ALA A O 1
ATOM 684 N N . ARG A 1 93 ? 5.028 -3.443 -7.672 1.00 96.62 93 ARG A N 1
ATOM 685 C CA . ARG A 1 93 ? 6.082 -4.153 -8.408 1.00 96.62 93 ARG A CA 1
ATOM 686 C C . ARG A 1 93 ? 7.122 -3.204 -8.986 1.00 96.62 93 ARG A C 1
ATOM 688 O O . ARG A 1 93 ? 8.305 -3.510 -8.914 1.00 96.62 93 ARG A O 1
ATOM 695 N N . ALA A 1 94 ? 6.694 -2.067 -9.535 1.00 97.56 94 ALA A N 1
ATOM 696 C CA . ALA A 1 94 ? 7.611 -1.055 -10.050 1.00 97.56 94 ALA A CA 1
ATOM 697 C C . ALA A 1 94 ? 8.500 -0.486 -8.937 1.00 97.56 94 ALA A C 1
ATOM 699 O O . ALA A 1 94 ? 9.690 -0.299 -9.156 1.00 97.56 94 ALA A O 1
ATOM 700 N N . PHE A 1 95 ? 7.939 -0.267 -7.744 1.00 97.62 95 PHE A N 1
ATOM 701 C CA . PHE A 1 95 ? 8.695 0.177 -6.576 1.00 97.62 95 PHE A CA 1
ATOM 702 C C . PHE A 1 95 ? 9.718 -0.870 -6.133 1.00 97.62 95 PHE A C 1
ATOM 704 O O . PHE A 1 95 ? 10.881 -0.542 -5.946 1.00 97.62 95 PHE A O 1
ATOM 711 N N . GLU A 1 96 ? 9.307 -2.138 -6.001 1.00 95.44 96 GLU A N 1
ATOM 712 C CA . GLU A 1 96 ? 10.211 -3.220 -5.577 1.00 95.44 96 GLU A CA 1
ATOM 713 C C . GLU A 1 96 ? 11.339 -3.477 -6.595 1.00 95.44 96 GLU A C 1
ATOM 715 O O . GLU A 1 96 ? 12.407 -3.959 -6.226 1.00 95.44 96 GLU A O 1
ATOM 720 N N . ALA A 1 97 ? 11.115 -3.152 -7.872 1.00 96.31 97 ALA A N 1
ATOM 721 C CA . ALA A 1 97 ? 12.100 -3.295 -8.940 1.00 96.31 97 ALA A CA 1
ATOM 722 C C . ALA A 1 97 ? 13.027 -2.076 -9.113 1.00 96.31 97 ALA A C 1
ATOM 724 O O . ALA A 1 97 ? 14.000 -2.177 -9.860 1.00 96.31 97 ALA A O 1
ATOM 725 N N . ASP A 1 98 ? 12.738 -0.936 -8.476 1.00 97.12 98 ASP A N 1
ATOM 726 C CA . ASP A 1 98 ? 13.524 0.291 -8.615 1.00 97.12 98 ASP A CA 1
ATOM 727 C C . ASP A 1 98 ? 14.692 0.307 -7.609 1.00 97.12 98 ASP A C 1
ATOM 729 O O . ASP A 1 98 ? 14.472 0.492 -6.411 1.00 97.12 98 ASP A O 1
ATOM 733 N N . PRO A 1 99 ? 15.954 0.150 -8.056 1.00 96.56 99 PRO A N 1
ATOM 734 C CA . PRO A 1 99 ? 17.101 0.116 -7.151 1.00 96.56 99 PRO A CA 1
ATOM 735 C C . PRO A 1 99 ? 17.431 1.484 -6.532 1.00 96.56 99 PRO A C 1
ATOM 737 O O . PRO A 1 99 ? 18.269 1.552 -5.633 1.00 96.56 99 PRO A O 1
ATOM 740 N N . ALA A 1 100 ? 16.833 2.578 -7.017 1.00 96.56 100 ALA A N 1
ATOM 741 C CA . ALA A 1 100 ? 17.115 3.932 -6.546 1.00 96.56 100 ALA A CA 1
ATOM 742 C C . ALA A 1 100 ? 16.293 4.334 -5.311 1.00 96.56 100 ALA A C 1
ATOM 744 O O . ALA A 1 100 ? 16.510 5.419 -4.769 1.00 96.56 100 ALA A O 1
ATOM 745 N N . ILE A 1 101 ? 15.351 3.500 -4.864 1.00 96.94 101 ILE A N 1
ATOM 746 C CA . ILE A 1 101 ? 14.511 3.785 -3.703 1.00 96.94 101 ILE A CA 1
ATOM 747 C C . ILE A 1 101 ? 14.300 2.536 -2.850 1.00 96.94 101 ILE A C 1
ATOM 749 O O . ILE A 1 101 ? 14.423 1.405 -3.304 1.00 96.94 101 ILE A O 1
ATOM 753 N N . THR A 1 102 ? 13.997 2.737 -1.571 1.00 95.25 102 THR A N 1
ATOM 754 C CA . THR A 1 102 ? 13.686 1.646 -0.646 1.00 95.25 102 THR A CA 1
ATOM 755 C C . THR A 1 102 ? 12.474 2.005 0.200 1.00 95.25 102 THR A C 1
ATOM 757 O O . THR A 1 102 ? 12.132 3.174 0.364 1.00 95.25 102 THR A O 1
ATOM 760 N N . TRP A 1 103 ? 11.833 1.001 0.794 1.00 93.44 103 TRP A N 1
ATOM 761 C CA . TRP A 1 103 ? 10.672 1.194 1.672 1.00 93.44 103 TRP A CA 1
ATOM 762 C C . TRP A 1 103 ? 10.980 1.986 2.948 1.00 93.44 103 TRP A C 1
ATOM 764 O O . TRP A 1 103 ? 10.068 2.516 3.573 1.00 93.44 103 TRP A O 1
ATOM 774 N N . SER A 1 104 ? 12.254 2.070 3.333 1.00 93.06 104 SER A N 1
ATOM 775 C CA . SER A 1 104 ? 12.732 2.874 4.460 1.00 93.06 104 SER A CA 1
ATOM 776 C C . SER A 1 104 ? 13.145 4.294 4.063 1.00 93.06 104 SER A C 1
ATOM 778 O O . SER A 1 104 ? 13.667 5.023 4.906 1.00 93.06 104 SER A O 1
ATOM 780 N N . ALA A 1 105 ? 12.969 4.685 2.797 1.00 95.38 105 ALA A N 1
ATOM 781 C CA . ALA A 1 105 ? 13.290 6.032 2.348 1.00 95.38 105 ALA A CA 1
ATOM 782 C C . ALA A 1 105 ? 12.443 7.086 3.093 1.00 95.38 105 ALA A C 1
ATOM 784 O O . ALA A 1 105 ? 11.312 6.803 3.507 1.00 95.38 105 ALA A O 1
ATOM 785 N N . PRO A 1 106 ? 12.958 8.318 3.260 1.00 96.31 106 PRO A N 1
ATOM 786 C CA . PRO A 1 106 ? 12.191 9.420 3.822 1.00 96.31 106 PRO A CA 1
ATOM 787 C C . PRO A 1 106 ? 10.853 9.617 3.105 1.00 96.31 106 PRO A C 1
ATOM 789 O O . PRO A 1 106 ? 10.755 9.493 1.885 1.00 96.31 106 PRO A O 1
ATOM 792 N N . PHE A 1 107 ? 9.821 10.014 3.853 1.00 95.19 107 PHE A N 1
ATOM 793 C CA . PHE A 1 107 ? 8.470 10.197 3.309 1.00 95.19 107 PHE A CA 1
ATOM 794 C C . PHE A 1 107 ? 8.428 11.112 2.073 1.00 95.19 107 PHE A C 1
ATOM 796 O O . PHE A 1 107 ? 7.699 10.836 1.125 1.00 95.19 107 PHE A O 1
ATOM 803 N N . ALA A 1 108 ? 9.242 12.173 2.051 1.00 97.00 108 ALA A N 1
ATOM 804 C CA . ALA A 1 108 ? 9.343 13.078 0.907 1.00 97.00 108 ALA A CA 1
ATOM 805 C C . ALA A 1 108 ? 9.868 12.382 -0.364 1.00 97.00 108 ALA A C 1
ATOM 807 O O . ALA A 1 108 ? 9.392 12.670 -1.460 1.00 97.00 108 ALA A O 1
ATOM 808 N N . GLU A 1 109 ? 10.804 11.441 -0.229 1.00 97.88 109 GLU A N 1
ATOM 809 C CA . GLU A 1 109 ? 11.331 10.661 -1.353 1.00 97.88 109 GLU A CA 1
ATOM 810 C C . GLU A 1 109 ? 10.306 9.641 -1.850 1.00 97.88 109 GLU A C 1
ATOM 812 O O . GLU A 1 109 ? 10.096 9.528 -3.059 1.00 97.88 109 GLU A O 1
ATOM 817 N N . LEU A 1 110 ? 9.601 8.969 -0.929 1.00 97.38 110 LEU A N 1
ATOM 818 C CA . LEU A 1 110 ? 8.490 8.075 -1.269 1.00 97.38 110 LEU A CA 1
ATOM 819 C C . LEU A 1 110 ? 7.391 8.826 -2.032 1.00 97.38 110 LEU A C 1
ATOM 821 O O . LEU A 1 110 ? 6.946 8.363 -3.079 1.00 97.38 110 LEU A O 1
ATOM 825 N N . MET A 1 111 ? 6.996 10.009 -1.550 1.00 97.56 111 MET A N 1
ATOM 826 C CA . MET A 1 111 ? 6.040 10.894 -2.226 1.00 97.56 111 MET A CA 1
ATOM 827 C C . MET A 1 111 ? 6.519 11.288 -3.624 1.00 97.56 111 MET A C 1
ATOM 829 O O . MET A 1 111 ? 5.761 11.185 -4.587 1.00 97.56 111 MET A O 1
ATOM 833 N N . ALA A 1 112 ? 7.779 11.714 -3.753 1.00 97.88 112 ALA A N 1
ATOM 834 C CA . ALA A 1 112 ? 8.345 12.121 -5.033 1.00 97.88 112 ALA A CA 1
ATOM 835 C C . ALA A 1 112 ? 8.377 10.962 -6.038 1.00 97.88 112 ALA A C 1
ATOM 837 O O . ALA A 1 112 ? 8.073 11.158 -7.214 1.00 97.88 112 ALA A O 1
ATOM 838 N N . TRP A 1 113 ? 8.721 9.754 -5.589 1.00 98.25 113 TRP A N 1
ATOM 839 C CA . TRP A 1 113 ? 8.659 8.558 -6.423 1.00 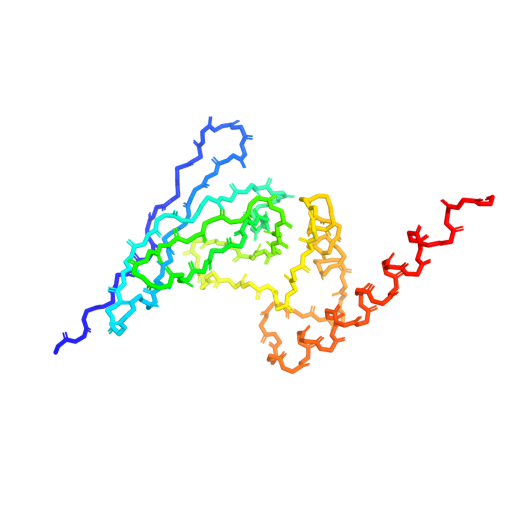98.25 113 TRP A CA 1
ATOM 840 C C . TRP A 1 113 ? 7.223 8.237 -6.845 1.00 98.25 113 TRP A C 1
ATOM 842 O O . TRP A 1 113 ? 6.969 8.061 -8.035 1.00 98.25 113 TRP A O 1
ATOM 852 N N . CYS A 1 114 ? 6.277 8.243 -5.899 1.00 98.06 114 CYS A N 1
ATOM 853 C CA . CYS A 1 114 ? 4.868 7.944 -6.170 1.00 98.06 114 CYS A CA 1
ATOM 854 C C . CYS A 1 114 ? 4.274 8.918 -7.190 1.00 98.06 114 CYS A C 1
ATOM 856 O O . CYS A 1 114 ? 3.550 8.496 -8.090 1.00 98.06 114 CYS A O 1
ATOM 858 N N . GLN A 1 115 ? 4.624 10.203 -7.085 1.00 97.62 115 GLN A N 1
ATOM 859 C CA . GLN A 1 115 ? 4.206 11.223 -8.040 1.00 97.62 115 GLN A CA 1
ATOM 860 C C . GLN A 1 115 ? 4.752 10.930 -9.443 1.00 97.62 115 GLN A C 1
ATOM 862 O O . GLN A 1 115 ? 3.972 10.838 -10.387 1.00 97.62 115 GLN A O 1
ATOM 867 N N . ARG A 1 116 ? 6.068 10.693 -9.577 1.00 97.38 116 ARG A N 1
ATOM 868 C CA . ARG A 1 116 ? 6.688 10.372 -10.876 1.00 97.38 116 ARG A CA 1
ATOM 869 C C . ARG A 1 116 ? 6.087 9.119 -11.510 1.00 97.38 116 ARG A C 1
ATOM 871 O O . ARG A 1 116 ? 5.808 9.116 -12.706 1.00 97.38 116 ARG A O 1
ATOM 878 N N . TRP A 1 117 ? 5.890 8.067 -10.717 1.00 97.50 117 TRP A N 1
ATOM 879 C CA . TRP A 1 117 ? 5.287 6.827 -11.194 1.00 97.50 117 TRP A CA 1
ATOM 880 C C . TRP A 1 117 ? 3.844 7.053 -11.658 1.00 97.50 117 TRP A C 1
ATOM 882 O O . TRP A 1 117 ? 3.487 6.629 -12.753 1.00 97.50 117 TRP A O 1
ATOM 892 N N . SER A 1 118 ? 3.035 7.770 -10.871 1.00 96.12 118 SER A N 1
ATOM 893 C CA . SER A 1 118 ? 1.639 8.078 -11.209 1.00 96.12 118 SER A CA 1
ATOM 894 C C . SER A 1 118 ? 1.530 8.896 -12.497 1.00 96.12 118 SER A C 1
ATOM 896 O O . SER A 1 118 ? 0.701 8.596 -13.357 1.00 96.12 118 SER A O 1
ATOM 898 N N . ASP A 1 119 ? 2.395 9.897 -12.677 1.00 95.38 119 ASP A N 1
ATOM 899 C CA . ASP A 1 119 ? 2.420 10.716 -13.890 1.00 95.38 119 ASP A CA 1
ATOM 900 C C . ASP A 1 119 ? 2.745 9.872 -15.130 1.00 95.38 119 ASP A C 1
ATOM 902 O O . ASP A 1 119 ? 2.052 9.978 -16.146 1.00 95.38 119 ASP A O 1
ATOM 906 N N . ALA A 1 120 ? 3.743 8.987 -15.029 1.00 95.12 120 ALA A N 1
ATOM 907 C CA . ALA A 1 120 ? 4.122 8.072 -16.103 1.00 95.12 120 ALA A CA 1
ATOM 908 C C . ALA A 1 120 ? 3.026 7.036 -16.408 1.00 95.12 120 ALA A C 1
ATOM 910 O O . ALA A 1 120 ? 2.672 6.839 -17.570 1.00 95.12 120 ALA A O 1
ATOM 911 N N . TYR A 1 121 ? 2.447 6.419 -15.375 1.00 93.94 121 TYR A N 1
ATOM 912 C CA . TYR A 1 121 ? 1.382 5.425 -15.505 1.00 93.94 121 TYR A CA 1
ATOM 913 C C . TYR A 1 121 ? 0.143 6.020 -16.184 1.00 93.94 121 TYR A C 1
ATOM 915 O O . TYR A 1 121 ? -0.359 5.489 -17.171 1.00 93.94 121 TYR A O 1
ATOM 923 N N . ASN A 1 122 ? -0.305 7.191 -15.724 1.00 90.25 122 ASN A N 1
ATOM 924 C CA . ASN A 1 122 ? -1.452 7.875 -16.314 1.00 90.25 122 ASN A CA 1
ATOM 925 C C . ASN A 1 122 ? -1.172 8.387 -17.737 1.00 90.25 122 ASN A C 1
ATOM 927 O O . ASN A 1 122 ? -2.099 8.512 -18.535 1.00 90.25 122 ASN A O 1
ATOM 931 N N . ALA A 1 123 ? 0.078 8.731 -18.065 1.00 90.31 123 ALA A N 1
ATOM 932 C CA . ALA A 1 123 ? 0.452 9.089 -19.431 1.00 90.31 123 ALA A CA 1
ATOM 933 C C . ALA A 1 123 ? 0.357 7.884 -20.378 1.00 90.31 123 ALA A C 1
ATOM 935 O O . ALA A 1 123 ? -0.175 8.040 -21.475 1.00 90.31 123 ALA A O 1
ATOM 936 N N . ALA A 1 124 ? 0.800 6.701 -19.939 1.00 87.94 124 ALA A N 1
ATOM 937 C CA . ALA A 1 124 ? 0.685 5.462 -20.707 1.00 87.94 124 ALA A CA 1
ATOM 938 C C . ALA A 1 124 ? -0.784 5.065 -20.943 1.00 87.94 124 ALA A C 1
ATOM 940 O O . ALA A 1 124 ? -1.185 4.866 -22.085 1.00 87.94 124 ALA A O 1
ATOM 941 N N . GLU A 1 125 ? -1.617 5.079 -19.897 1.00 83.25 125 GLU A N 1
ATOM 942 C CA . GLU A 1 125 ? -3.054 4.750 -19.991 1.00 83.25 125 GLU A CA 1
ATOM 943 C C . GLU A 1 125 ? -3.828 5.696 -20.927 1.00 83.25 125 GLU A C 1
ATOM 945 O O . GLU A 1 125 ? -4.771 5.293 -21.604 1.00 83.25 125 GLU A O 1
ATOM 950 N N . ARG A 1 126 ? -3.433 6.975 -20.999 1.00 79.00 126 ARG A N 1
ATOM 951 C CA . ARG A 1 126 ? -4.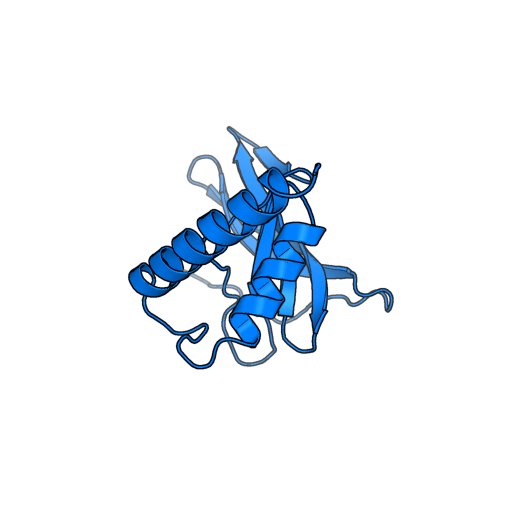021 7.936 -21.952 1.00 79.00 126 ARG A CA 1
ATOM 952 C C . ARG A 1 126 ? -3.491 7.772 -23.378 1.00 79.00 126 ARG A C 1
ATOM 954 O O . ARG A 1 126 ? -4.158 8.215 -24.310 1.00 79.00 126 ARG A O 1
ATOM 961 N N . GLY A 1 127 ? -2.295 7.209 -23.534 1.00 64.06 127 GLY A N 1
ATOM 962 C CA . GLY A 1 127 ? -1.617 7.008 -24.815 1.00 64.06 127 GLY A CA 1
ATOM 963 C C . GLY A 1 127 ? -2.077 5.765 -25.579 1.00 64.06 127 GLY A C 1
ATOM 964 O O . GLY A 1 127 ? -1.824 5.675 -26.774 1.00 64.06 127 GLY A O 1
ATOM 965 N N . GLU A 1 128 ? -2.800 4.842 -24.941 1.00 51.75 128 GLU A N 1
ATOM 966 C CA . GLU A 1 128 ? -3.289 3.605 -25.562 1.00 51.75 128 GLU A CA 1
ATOM 967 C C . GLU A 1 128 ? -4.786 3.685 -25.912 1.00 51.75 128 GLU A C 1
ATOM 969 O O . GLU A 1 128 ? -5.668 3.069 -25.312 1.00 51.75 128 GLU A O 1
ATOM 974 N N . ARG A 1 129 ? -5.059 4.468 -26.963 1.00 43.41 129 ARG A N 1
ATOM 975 C CA . ARG A 1 129 ? -6.177 4.275 -27.906 1.00 43.41 129 ARG A CA 1
ATOM 976 C C . ARG A 1 129 ? -5.783 4.717 -29.328 1.00 43.41 129 ARG A C 1
ATOM 978 O O . ARG A 1 129 ? -6.614 5.263 -30.054 1.00 43.41 129 ARG A O 1
ATOM 985 N N . THR A 1 130 ? -4.521 4.506 -29.708 1.00 38.94 130 THR A N 1
ATOM 986 C CA . THR A 1 130 ? -4.012 4.698 -31.079 1.00 38.94 130 THR A CA 1
ATOM 987 C C . THR A 1 130 ? -3.381 3.429 -31.601 1.00 38.94 130 THR A C 1
ATOM 989 O O . THR A 1 130 ? -2.536 2.880 -30.862 1.00 38.94 130 THR A O 1
#

pLDDT: mean 83.91, std 18.71, range [23.81, 98.25]

Sequence (130 aa):
MTGYLKLDSYVLDGRGIAAVNCEITVNGTRVSILRPFVEIGPYLAVTPQVTADGEGIRIRLDAWAPMKYGHDGPVIFLPLVTSTQGGAVAAARAFEADPAITWSAPFAELMAWCQRWSDAYNAAERGERT

Radius of gyration: 15.81 Å; chains: 1; bounding box: 36×33×62 Å

Secondary structure (DSSP, 8-state):
--PPPP-------SSSEEEEEEEEEETTEEEEEEEEEEEEETTEEEEEEEEEETTEEEEEEEEEEEEE--TTS--EE-S--BSSHHHHHHHHHHHHH-TT--TTS-HHHHHHHHHHHHHHHHHHHHH---

Organism: NCBI:txid218821